Protein AF-A6N1P2-F1 (afdb_monomer_lite)

InterPro domains:
  IPR004265 Dirigent protein [PF03018] (1-50)
  IPR004265 Dirigent protein [PTHR21495] (1-50)

pLDDT: mean 95.41, std 3.43, range [77.69, 98.25]

Structure (mmCIF, N/CA/C/O backbone):
data_AF-A6N1P2-F1
#
_entry.id   AF-A6N1P2-F1
#
loop_
_atom_site.group_PDB
_atom_site.id
_atom_site.type_symbol
_atom_site.label_atom_id
_atom_site.label_alt_id
_atom_site.label_comp_id
_atom_site.label_asym_id
_atom_site.label_entity_id
_atom_site.label_seq_id
_atom_site.pdbx_PDB_ins_code
_atom_site.Cartn_x
_atom_site.Cartn_y
_atom_site.Cartn_z
_atom_site.occupancy
_atom_site.B_iso_or_equiv
_atom_site.auth_seq_id
_atom_site.auth_comp_id
_atom_site.auth_asym_id
_atom_site.auth_atom_id
_atom_site.pdbx_PDB_model_num
ATOM 1 N N . VAL A 1 1 ? -1.200 -3.588 6.088 1.00 94.31 1 VAL A N 1
ATOM 2 C CA . VAL A 1 1 ? -1.972 -3.751 4.834 1.00 94.31 1 VAL A CA 1
ATOM 3 C C . VAL A 1 1 ? -1.790 -5.161 4.319 1.00 94.31 1 VAL A C 1
ATOM 5 O O . VAL A 1 1 ? -0.734 -5.730 4.570 1.00 94.31 1 VAL A O 1
ATOM 8 N N . VAL A 1 2 ? -2.797 -5.735 3.668 1.00 96.19 2 VAL A N 1
ATOM 9 C CA . VAL A 1 2 ? -2.729 -7.079 3.072 1.00 96.19 2 VAL A CA 1
ATOM 10 C C . VAL A 1 2 ? -3.498 -7.062 1.754 1.00 96.19 2 VAL A C 1
ATOM 12 O O . VAL A 1 2 ? -4.578 -6.483 1.676 1.00 96.19 2 VAL A O 1
ATOM 15 N N . GLY A 1 3 ? -2.944 -7.690 0.722 1.00 94.81 3 GLY A N 1
ATOM 16 C CA . GLY A 1 3 ? -3.580 -7.820 -0.585 1.00 94.81 3 GLY A CA 1
ATOM 17 C C . GLY A 1 3 ? -2.623 -8.404 -1.618 1.00 94.81 3 GLY A C 1
ATOM 18 O O . GLY A 1 3 ? -1.440 -8.603 -1.338 1.00 94.81 3 GLY A O 1
ATOM 19 N N . ARG A 1 4 ? -3.144 -8.702 -2.808 1.00 94.00 4 ARG A N 1
ATOM 20 C CA . ARG A 1 4 ? -2.331 -9.138 -3.948 1.00 94.00 4 ARG A CA 1
ATOM 21 C C . ARG A 1 4 ? -1.533 -7.946 -4.483 1.00 94.00 4 ARG A C 1
ATOM 23 O O . ARG A 1 4 ? -2.123 -6.931 -4.831 1.00 94.00 4 ARG A O 1
ATOM 30 N N . ASP A 1 5 ? -0.222 -8.113 -4.621 1.00 93.00 5 ASP A N 1
ATOM 31 C CA . ASP A 1 5 ? 0.682 -7.128 -5.226 1.00 93.00 5 ASP A CA 1
ATOM 32 C C . ASP A 1 5 ? 1.160 -7.623 -6.598 1.00 93.00 5 ASP A C 1
ATOM 34 O O . ASP A 1 5 ? 2.159 -8.330 -6.723 1.00 93.00 5 ASP A O 1
ATOM 38 N N . ASP A 1 6 ? 0.388 -7.310 -7.639 1.00 92.56 6 ASP A N 1
ATOM 39 C CA . ASP A 1 6 ? 0.763 -7.597 -9.024 1.00 92.56 6 ASP A CA 1
ATOM 40 C C . ASP A 1 6 ? 1.573 -6.429 -9.596 1.00 92.56 6 ASP A C 1
ATOM 42 O O . ASP A 1 6 ? 1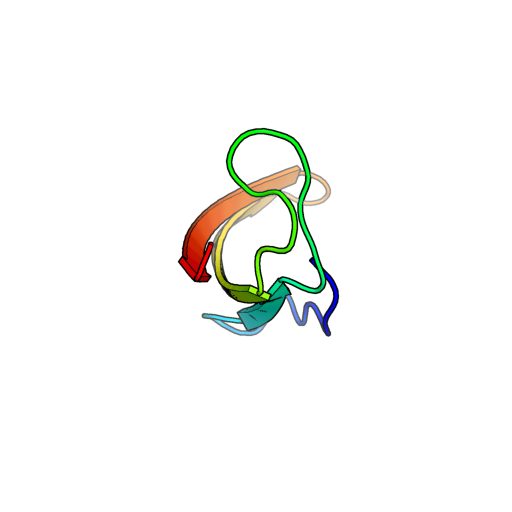.003 -5.466 -10.105 1.00 92.56 6 ASP A O 1
ATOM 46 N N . ILE A 1 7 ? 2.902 -6.489 -9.483 1.00 89.19 7 ILE A N 1
ATOM 47 C CA . ILE A 1 7 ? 3.800 -5.369 -9.815 1.00 89.19 7 ILE A CA 1
ATOM 48 C C . ILE A 1 7 ? 3.758 -4.924 -11.286 1.00 89.19 7 ILE A C 1
ATOM 50 O O . ILE A 1 7 ? 4.272 -3.853 -11.605 1.00 89.19 7 ILE A O 1
ATOM 54 N N . ALA A 1 8 ? 3.170 -5.731 -12.177 1.00 89.56 8 ALA A N 1
ATOM 55 C CA . ALA A 1 8 ? 2.956 -5.373 -13.576 1.00 89.56 8 ALA A CA 1
ATOM 56 C C . ALA A 1 8 ? 1.723 -4.472 -13.773 1.00 89.56 8 ALA A C 1
ATOM 58 O O . ALA A 1 8 ? 1.592 -3.825 -14.814 1.00 89.56 8 ALA A O 1
ATOM 59 N N . ALA A 1 9 ? 0.817 -4.418 -12.793 1.00 94.4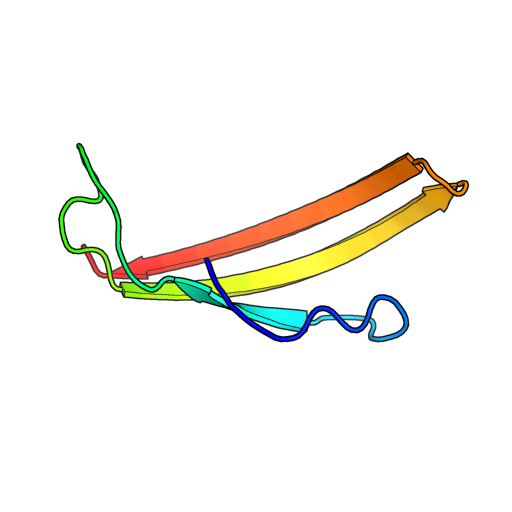4 9 ALA A N 1
ATOM 60 C CA . ALA A 1 9 ? -0.330 -3.526 -12.828 1.00 94.44 9 ALA A CA 1
ATOM 61 C C . ALA A 1 9 ? 0.099 -2.073 -12.530 1.00 94.44 9 ALA A C 1
ATOM 63 O O . ALA A 1 9 ? 0.892 -1.834 -11.616 1.00 94.44 9 ALA A O 1
ATOM 64 N N . PRO A 1 10 ? -0.451 -1.076 -13.251 1.00 92.50 10 PRO A N 1
ATOM 65 C CA . PRO A 1 10 ? -0.084 0.331 -13.060 1.00 92.50 10 PRO A CA 1
ATOM 66 C C . PRO A 1 10 ? -0.511 0.881 -11.690 1.00 92.50 10 PRO A C 1
ATOM 68 O O . PRO A 1 10 ? 0.171 1.729 -11.118 1.00 92.50 10 PRO A O 1
ATOM 71 N N . VAL A 1 11 ? -1.630 0.384 -11.155 1.00 96.56 11 VAL A N 1
ATOM 72 C CA . VAL A 1 11 ? -2.143 0.688 -9.815 1.00 96.56 11 VAL A CA 1
ATOM 73 C C . VAL A 1 11 ? -2.614 -0.617 -9.190 1.00 96.56 11 VAL A C 1
ATOM 75 O O . VAL A 1 11 ? -3.271 -1.417 -9.857 1.00 96.56 11 VAL A O 1
ATOM 78 N N . ARG A 1 12 ? -2.301 -0.831 -7.912 1.00 96.88 12 ARG A N 1
ATOM 79 C CA . ARG A 1 12 ? -2.764 -1.993 -7.144 1.00 96.88 12 ARG A CA 1
ATOM 80 C C . ARG A 1 12 ? -3.437 -1.526 -5.871 1.00 96.88 12 ARG A C 1
ATOM 82 O O . ARG A 1 12 ? -2.918 -0.638 -5.202 1.00 96.88 12 ARG A O 1
ATOM 89 N N . GLU A 1 13 ? -4.559 -2.142 -5.535 1.00 97.31 13 GLU A N 1
ATOM 90 C CA . GLU A 1 13 ? -5.274 -1.858 -4.298 1.00 97.31 13 GLU A CA 1
ATOM 91 C C . GLU A 1 13 ? -4.981 -2.938 -3.255 1.00 97.31 13 GLU A C 1
ATOM 93 O O . GLU A 1 13 ? -5.110 -4.135 -3.526 1.00 97.31 13 GLU A O 1
ATOM 98 N N . LEU A 1 14 ? -4.576 -2.514 -2.059 1.00 97.75 14 LEU A N 1
ATOM 99 C CA . LEU A 1 14 ? -4.380 -3.390 -0.906 1.00 97.75 14 LEU A CA 1
ATOM 100 C C . LEU A 1 14 ? -5.211 -2.885 0.275 1.00 97.75 14 LEU A C 1
ATOM 102 O O . LEU A 1 14 ? -5.264 -1.685 0.543 1.00 97.75 14 LEU A O 1
ATOM 106 N N . SER A 1 15 ? -5.811 -3.797 1.037 1.00 97.88 15 SER A N 1
ATOM 107 C CA . SER A 1 15 ? -6.649 -3.431 2.181 1.00 97.88 15 SER A CA 1
ATOM 108 C C . SER A 1 15 ? -5.810 -3.007 3.391 1.00 97.88 15 SER A C 1
ATOM 110 O O . SER A 1 15 ? -4.836 -3.669 3.775 1.00 97.88 15 SER A O 1
ATOM 112 N N . VAL A 1 16 ? -6.226 -1.934 4.064 1.00 98.00 16 VAL A N 1
ATOM 113 C CA . VAL A 1 16 ? -5.802 -1.608 5.432 1.00 98.00 16 VAL A CA 1
ATOM 114 C C . VAL A 1 16 ? -6.664 -2.437 6.382 1.00 98.00 16 VAL A C 1
ATOM 116 O O . VAL A 1 16 ? -7.832 -2.139 6.602 1.00 98.00 16 VAL A O 1
ATOM 119 N N . VAL A 1 17 ? -6.086 -3.511 6.921 1.00 97.75 17 VAL A N 1
ATOM 120 C CA . VAL A 1 17 ? -6.789 -4.492 7.774 1.00 97.75 17 VAL A CA 1
ATOM 121 C C . VAL A 1 17 ? -6.753 -4.155 9.271 1.00 97.75 17 VAL A C 1
ATOM 123 O O . VAL A 1 17 ? -7.203 -4.946 10.093 1.00 97.75 17 VAL A O 1
ATOM 126 N N . GLY A 1 18 ? -6.169 -3.017 9.640 1.00 96.88 18 GLY A N 1
ATOM 127 C CA . GLY A 1 18 ? -6.010 -2.591 11.026 1.00 96.88 18 GLY A CA 1
ATOM 128 C C . GLY A 1 18 ? -4.927 -1.528 11.181 1.00 96.88 18 GLY A C 1
ATOM 129 O O . GLY A 1 18 ? -4.114 -1.309 10.278 1.00 96.88 18 GLY A O 1
ATOM 130 N N . GLY A 1 19 ? -4.881 -0.918 12.362 1.00 96.88 19 GLY A N 1
ATOM 131 C CA . GLY A 1 19 ? -3.871 0.064 12.742 1.00 96.88 19 GLY A CA 1
ATOM 132 C C . GLY A 1 19 ? -3.741 0.209 14.258 1.00 96.88 19 GLY A C 1
ATOM 133 O O . GLY A 1 19 ? -4.517 -0.358 15.035 1.00 96.88 19 GLY A O 1
ATOM 134 N N . THR A 1 20 ? -2.721 0.947 14.686 1.00 97.31 20 THR A N 1
ATOM 135 C CA . THR A 1 20 ? -2.389 1.230 16.091 1.00 97.31 20 THR A CA 1
ATOM 136 C C . THR A 1 20 ? -2.077 2.723 16.263 1.00 97.31 20 THR A C 1
ATOM 138 O O . THR A 1 20 ? -1.989 3.458 15.281 1.00 97.31 20 THR A O 1
ATOM 141 N N . GLY A 1 21 ? -1.924 3.194 17.508 1.00 97.00 21 GLY A N 1
ATOM 142 C CA . GLY A 1 21 ? -1.662 4.614 17.792 1.00 97.00 21 GLY A CA 1
ATOM 143 C C . GLY A 1 21 ? -2.815 5.511 17.337 1.00 97.00 21 GLY A C 1
ATOM 144 O O . GLY A 1 21 ? -3.971 5.180 17.591 1.00 97.00 21 GLY A O 1
ATOM 145 N N . GLU A 1 22 ? -2.495 6.594 16.628 1.00 96.69 22 GLU A N 1
ATOM 146 C CA . GLU A 1 22 ? -3.478 7.511 16.022 1.00 96.69 22 GLU A CA 1
ATOM 147 C C . GLU A 1 22 ? -4.399 6.826 14.999 1.00 96.69 22 GLU A C 1
ATOM 149 O O . GLU A 1 22 ? -5.493 7.304 14.728 1.00 96.69 22 GLU A O 1
ATOM 154 N N . PHE A 1 23 ? -3.986 5.674 14.464 1.00 96.81 23 PHE A N 1
ATOM 155 C CA . PHE A 1 23 ? -4.774 4.858 13.538 1.00 96.81 23 PHE A CA 1
ATOM 156 C C . PHE A 1 23 ? -5.317 3.594 14.211 1.00 96.81 23 PHE A C 1
ATOM 158 O O . PHE A 1 23 ? -5.549 2.576 13.554 1.00 96.81 23 PHE A O 1
ATOM 165 N N . ARG A 1 24 ? -5.453 3.595 15.542 1.00 96.69 24 ARG A N 1
ATOM 166 C CA . ARG A 1 24 ? -6.007 2.455 16.278 1.00 96.69 24 ARG A CA 1
ATO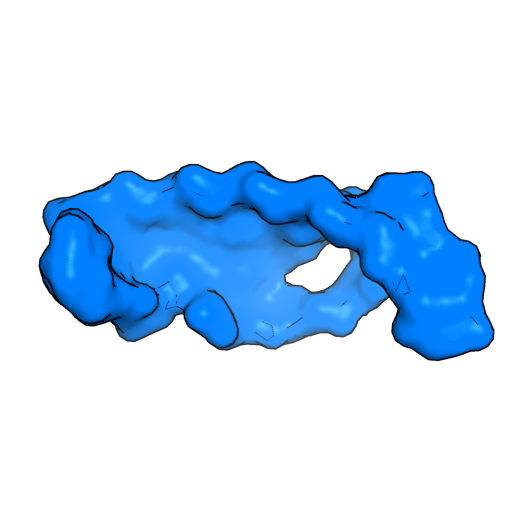M 167 C C . ARG A 1 24 ? -7.397 2.123 15.738 1.00 96.69 24 ARG A C 1
ATOM 169 O O . ARG A 1 24 ? -8.266 2.974 15.752 1.00 96.69 24 ARG A O 1
ATOM 176 N N . MET A 1 25 ? -7.586 0.857 15.354 1.00 96.56 25 MET A N 1
ATOM 177 C CA . MET A 1 25 ? -8.809 0.328 14.722 1.00 96.56 25 MET A CA 1
ATOM 178 C C . MET A 1 25 ? -9.083 0.819 13.291 1.00 96.56 25 MET A C 1
ATOM 180 O O . MET A 1 25 ? -10.152 0.531 12.758 1.00 96.56 25 MET A O 1
ATOM 184 N N . ALA A 1 26 ? -8.113 1.463 12.631 1.00 97.81 26 ALA A N 1
ATOM 185 C CA . ALA A 1 26 ? -8.311 1.962 11.278 1.00 97.81 26 ALA A CA 1
ATOM 186 C C . ALA A 1 26 ? -8.616 0.847 10.264 1.00 97.81 26 ALA A C 1
ATOM 188 O O . ALA A 1 26 ? -7.997 -0.222 10.272 1.00 97.81 26 ALA A O 1
ATOM 189 N N . SER A 1 27 ? -9.520 1.151 9.335 1.00 97.69 27 SER A N 1
ATOM 190 C CA . SER A 1 27 ? -9.813 0.343 8.147 1.00 97.69 27 SER A CA 1
ATOM 191 C C . SER A 1 27 ? -9.770 1.215 6.893 1.00 97.69 27 SER A C 1
ATOM 193 O O . SER A 1 27 ? -9.899 2.436 6.975 1.00 97.69 27 SER A O 1
ATOM 195 N N . GLY A 1 28 ? -9.551 0.615 5.724 1.00 97.69 28 GLY A N 1
ATOM 196 C CA . GLY A 1 28 ? -9.446 1.368 4.476 1.00 97.69 28 GLY A CA 1
ATOM 197 C C . GLY A 1 28 ? -8.674 0.628 3.394 1.00 97.69 28 GLY A C 1
ATOM 198 O O . GLY A 1 28 ? -8.637 -0.605 3.376 1.00 97.69 28 GLY A O 1
ATOM 199 N N . TYR A 1 29 ? -8.036 1.380 2.503 1.00 98.00 29 TYR A N 1
ATOM 200 C CA . TYR A 1 29 ? -7.293 0.841 1.366 1.00 98.00 29 TYR A CA 1
ATOM 201 C C . TYR A 1 29 ? -6.081 1.712 1.021 1.00 98.00 29 TYR A C 1
ATOM 203 O O . TYR A 1 29 ? -5.986 2.877 1.411 1.00 98.00 29 TYR A O 1
ATOM 211 N N . VAL A 1 30 ? -5.133 1.128 0.292 1.00 98.06 30 VAL A N 1
ATOM 212 C CA . VAL A 1 30 ? -3.970 1.826 -0.259 1.00 98.06 30 VAL A CA 1
ATOM 213 C C . VAL A 1 30 ? -3.899 1.576 -1.753 1.00 98.06 30 VAL A C 1
ATOM 215 O O . VAL A 1 30 ? -4.055 0.434 -2.184 1.00 98.06 30 VAL A O 1
ATOM 218 N N . LEU A 1 31 ? -3.607 2.621 -2.523 1.00 98.06 31 LEU A N 1
ATOM 219 C CA . LEU A 1 31 ? -3.283 2.524 -3.942 1.00 98.06 31 LEU A CA 1
ATOM 220 C C . LEU A 1 31 ? -1.763 2.570 -4.125 1.00 98.06 31 LEU A C 1
ATOM 222 O O . LEU A 1 31 ? -1.115 3.537 -3.734 1.00 98.06 31 LEU A O 1
ATOM 226 N N . TRP A 1 32 ? -1.194 1.511 -4.699 1.00 97.25 32 TRP A N 1
ATOM 227 C CA . TRP A 1 32 ? 0.245 1.351 -4.926 1.00 97.25 32 TRP A CA 1
ATOM 228 C C . TRP A 1 32 ? 0.594 1.561 -6.392 1.00 97.25 32 TRP A C 1
ATOM 230 O O . TRP A 1 32 ? 0.113 0.823 -7.260 1.00 97.25 32 TRP A O 1
ATOM 240 N N . LYS A 1 33 ? 1.527 2.471 -6.665 1.00 96.75 33 LYS A N 1
ATOM 241 C CA . LYS A 1 33 ? 2.029 2.769 -8.012 1.00 96.75 33 LYS A CA 1
ATOM 242 C C . LYS A 1 33 ? 3.538 2.578 -8.056 1.00 96.75 33 LYS A C 1
ATOM 244 O O . LYS A 1 33 ? 4.253 3.038 -7.171 1.00 96.75 33 LYS A O 1
ATOM 249 N N . THR A 1 34 ? 4.025 1.881 -9.077 1.00 95.44 34 THR A N 1
ATOM 250 C CA . THR A 1 34 ? 5.468 1.716 -9.289 1.00 95.44 34 THR A CA 1
ATOM 251 C C . THR A 1 34 ? 5.965 2.908 -10.091 1.00 95.44 34 THR A C 1
ATOM 253 O O . THR A 1 34 ? 5.643 3.032 -11.269 1.00 95.44 34 THR A O 1
ATOM 256 N N . VAL A 1 35 ? 6.727 3.792 -9.451 1.00 95.75 35 VAL A N 1
ATOM 257 C CA . VAL A 1 35 ? 7.322 4.968 -10.103 1.00 95.75 35 VAL A CA 1
ATOM 258 C C . VAL A 1 35 ? 8.576 4.561 -10.873 1.00 95.75 35 VAL A C 1
ATOM 260 O O . VAL A 1 35 ? 8.783 4.992 -12.005 1.00 95.75 35 VAL A O 1
ATOM 263 N N . SER A 1 36 ? 9.400 3.696 -10.281 1.00 94.69 36 SER A N 1
ATOM 264 C CA . SER A 1 36 ? 10.542 3.079 -10.953 1.00 94.69 36 SER A CA 1
ATOM 265 C C . SER A 1 36 ? 10.824 1.687 -10.393 1.00 94.69 36 SER A C 1
ATOM 267 O O . SER A 1 36 ? 10.518 1.388 -9.237 1.00 94.69 36 SER A O 1
ATOM 269 N N . LEU A 1 37 ? 11.405 0.832 -11.232 1.00 93.44 37 LEU A N 1
ATOM 270 C CA . LEU A 1 37 ? 11.789 -0.532 -10.890 1.00 93.44 37 LEU A CA 1
ATOM 271 C C . LEU A 1 37 ? 13.181 -0.808 -11.462 1.00 93.44 37 LEU A C 1
ATOM 273 O O . LEU A 1 37 ? 13.367 -0.770 -12.676 1.00 93.44 37 LEU A O 1
ATOM 277 N N . ASP A 1 38 ? 14.131 -1.095 -10.580 1.00 94.44 38 ASP A N 1
ATOM 278 C CA . ASP A 1 38 ? 15.494 -1.524 -10.896 1.00 94.44 38 ASP A CA 1
ATOM 279 C C . ASP A 1 38 ? 15.828 -2.735 -10.020 1.00 94.44 38 ASP A C 1
ATOM 281 O O . ASP A 1 38 ? 16.388 -2.607 -8.931 1.00 94.44 38 ASP A O 1
ATOM 285 N N . HIS A 1 39 ? 15.352 -3.908 -10.445 1.00 89.88 39 HIS A N 1
ATOM 286 C CA . HIS A 1 39 ? 15.290 -5.104 -9.610 1.00 89.88 39 HIS A CA 1
ATOM 287 C C . HIS A 1 39 ? 16.648 -5.423 -8.944 1.00 89.88 39 HIS A C 1
ATOM 289 O O . H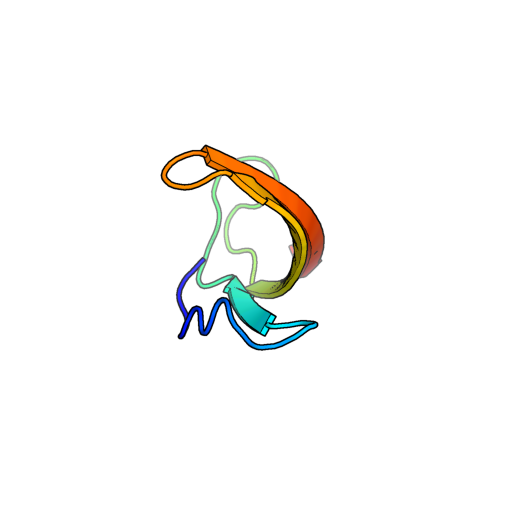IS A 1 39 ? 17.651 -5.561 -9.644 1.00 89.88 39 HIS A O 1
ATOM 295 N N . PRO A 1 40 ? 16.694 -5.593 -7.606 1.00 91.25 40 PRO A N 1
ATOM 296 C CA . PRO A 1 40 ? 15.559 -5.810 -6.698 1.00 91.25 40 PRO A CA 1
ATOM 297 C C . P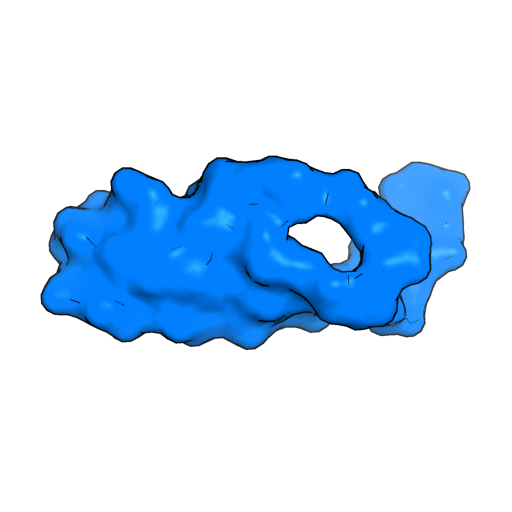RO A 1 40 ? 14.932 -4.532 -6.112 1.00 91.25 40 PRO A C 1
ATOM 299 O O . PRO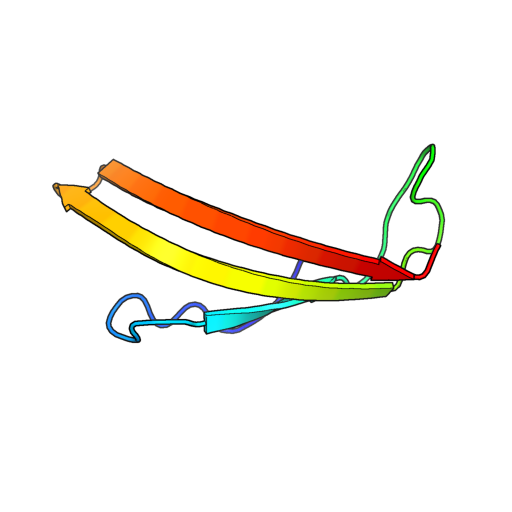 A 1 40 ? 14.002 -4.624 -5.315 1.00 91.25 40 PRO A O 1
ATOM 302 N N . ASN A 1 41 ? 15.427 -3.351 -6.480 1.00 95.62 41 ASN A N 1
ATOM 303 C CA . ASN A 1 41 ? 14.987 -2.065 -5.947 1.00 95.62 41 ASN A CA 1
ATOM 304 C C . ASN A 1 41 ? 13.742 -1.539 -6.673 1.00 95.62 41 ASN A C 1
ATOM 306 O O . ASN A 1 41 ? 13.567 -1.735 -7.875 1.00 95.62 41 ASN A O 1
ATOM 310 N N . ALA A 1 42 ? 12.896 -0.804 -5.954 1.00 94.31 42 ALA A N 1
ATOM 311 C CA . ALA A 1 42 ? 11.749 -0.110 -6.527 1.00 94.31 42 ALA A CA 1
ATOM 312 C C . ALA A 1 42 ? 11.469 1.191 -5.770 1.00 94.31 42 ALA A C 1
ATOM 314 O O . ALA A 1 42 ? 11.641 1.254 -4.551 1.00 94.31 42 ALA A O 1
ATOM 315 N N . ILE A 1 43 ? 10.993 2.207 -6.488 1.00 96.19 43 ILE A N 1
ATOM 316 C CA . ILE A 1 43 ? 10.377 3.397 -5.898 1.00 96.19 43 ILE A CA 1
ATOM 317 C C . ILE A 1 43 ? 8.868 3.254 -6.067 1.00 96.19 43 ILE A C 1
ATOM 319 O O . ILE A 1 43 ? 8.368 3.143 -7.190 1.00 96.19 43 ILE A O 1
ATOM 323 N N . LEU A 1 44 ? 8.151 3.254 -4.944 1.00 95.75 44 LEU A N 1
ATOM 324 C CA . LEU A 1 44 ? 6.699 3.120 -4.904 1.00 95.75 44 LEU A CA 1
ATOM 325 C C . LEU A 1 44 ? 6.066 4.409 -4.380 1.00 95.75 44 LEU A C 1
ATOM 327 O O . LEU A 1 44 ? 6.517 4.968 -3.381 1.00 95.75 44 LEU A O 1
ATOM 331 N N . GLU A 1 45 ? 4.997 4.842 -5.035 1.00 97.75 45 GLU A N 1
ATOM 332 C CA . GLU A 1 45 ? 4.083 5.862 -4.526 1.00 97.75 45 GLU A CA 1
ATOM 333 C C . GLU A 1 45 ? 2.869 5.164 -3.905 1.00 97.75 45 GLU A C 1
ATOM 335 O O . GLU A 1 45 ? 2.308 4.232 -4.496 1.00 97.75 45 GLU A O 1
ATOM 340 N N . LEU A 1 46 ? 2.507 5.575 -2.686 1.00 97.75 46 LEU A N 1
ATOM 341 C CA . LEU A 1 46 ? 1.422 4.990 -1.903 1.00 97.75 46 LEU A CA 1
ATOM 342 C C . LEU A 1 46 ? 0.432 6.083 -1.497 1.00 97.75 46 LEU A C 1
ATOM 344 O O . LEU A 1 46 ? 0.746 6.912 -0.642 1.00 97.75 46 LEU A O 1
ATOM 348 N N . ASP A 1 47 ? -0.781 6.018 -2.040 1.00 98.25 47 ASP A N 1
ATOM 349 C CA . ASP A 1 47 ? -1.907 6.828 -1.572 1.00 98.25 47 ASP A CA 1
ATOM 350 C C . ASP A 1 47 ? -2.705 6.022 -0.541 1.00 98.25 47 ASP A C 1
ATOM 352 O O . ASP A 1 47 ? -3.290 4.988 -0.871 1.00 98.25 47 ASP A O 1
ATOM 356 N N . VAL A 1 48 ? -2.703 6.466 0.718 1.00 97.62 48 VAL A N 1
ATOM 357 C CA . VAL A 1 48 ? -3.313 5.749 1.850 1.00 97.62 48 VAL A CA 1
ATOM 358 C C . VAL A 1 48 ? -4.613 6.432 2.267 1.00 97.62 48 VAL A C 1
ATOM 360 O O . VAL A 1 48 ? -4.599 7.582 2.705 1.00 97.62 48 VAL A O 1
ATOM 363 N N . TYR A 1 49 ? -5.724 5.699 2.201 1.00 98.06 49 TYR A N 1
ATOM 364 C CA . TYR A 1 49 ? -7.040 6.160 2.641 1.00 98.06 49 TYR A CA 1
ATOM 365 C C . TYR A 1 49 ? -7.486 5.335 3.845 1.00 98.06 49 TYR A C 1
ATOM 367 O O . TYR A 1 49 ? -7.666 4.120 3.745 1.00 98.06 49 TYR A O 1
ATOM 375 N N . VAL A 1 50 ? -7.661 5.993 4.991 1.00 97.31 50 VAL A N 1
ATOM 376 C CA . VAL A 1 50 ? -8.057 5.352 6.251 1.00 97.31 50 VAL A CA 1
ATOM 377 C C . VAL A 1 50 ? -9.256 6.051 6.872 1.00 97.31 50 VAL A C 1
ATOM 379 O O . VAL A 1 50 ? -9.304 7.278 6.931 1.00 97.31 50 VAL A O 1
ATOM 382 N N . ASN A 1 51 ? -10.186 5.248 7.379 1.00 91.25 51 ASN A N 1
ATOM 383 C CA . ASN A 1 51 ? -11.179 5.676 8.350 1.00 91.25 51 ASN A CA 1
ATOM 384 C C . ASN A 1 51 ? -10.675 5.279 9.746 1.00 91.25 51 ASN A C 1
ATOM 386 O O . ASN A 1 51 ? -10.475 4.077 9.965 1.00 91.25 51 ASN A O 1
ATOM 390 N N . PRO A 1 52 ? -10.421 6.253 10.638 1.00 77.69 52 PRO A N 1
ATOM 391 C CA . PRO A 1 52 ? -10.018 5.998 12.017 1.00 77.69 52 PRO A CA 1
ATOM 392 C C . PRO A 1 52 ? -11.167 5.464 12.881 1.00 77.69 52 PRO A C 1
ATOM 394 O O . PRO A 1 52 ? -12.343 5.792 12.594 1.00 77.69 52 PRO A O 1
#

Foldseek 3Di:
DADDDPVVDQWDKGWPPADDDVGHRKTDIKIWGFPDDDPPDTDIDIDDDIDD

Sequence (52 aa):
VVGRDDIAAPVRELSVVGGTGEFRMASGYVLWKTVSLDHPNAILELDVYVNP

Organism: Oryza sativa subsp. indica (NCBI:txid39946)

Secondary structure (DSSP, 8-state):
-B----TTSSSEEEEE----GGGTT-EEEEEEEEEEEETTEEEEEEEEEEE-

Radius of gyration: 12.35 Å; chains: 1; bounding box: 27×17×31 Å